Protein AF-A0A8I1YC14-F1 (afdb_monomer_lite)

Foldseek 3Di:
DDFDPQLVVLVVQLVVLVVQLVVLVVQLVVCVVPNDPVSNVVSVVSNVVSVVSNVVSVLSNVCSVCVSVQAHSVPRHGD

Sequence (79 aa):
MPRSPEVTDAYLRFQAARRVHEACLCRLEASFIVGSPEQVELSISALLDSSQTLADRLRDQVFAQLRDDGIDPITRRSL

pLDDT: mean 95.38, std 6.22, range [55.44, 98.62]

Secondary structure (DSSP, 8-state):
-PPPHHHHHHHHHHHHHHHHHHHHHHHHHHHHHH--HHHHHHHHHHHHHHHHHHHHHHHHHHHHHHHHTTB-TTT-SB-

Radius of gyration: 17.0 Å; chains: 1; bounding box: 35×23×45 Å

Organism: Bradyrhizobium elkanii (NCBI:txid29448)

Structure (mmCIF, N/CA/C/O backbone):
data_AF-A0A8I1YC14-F1
#
_entry.id   AF-A0A8I1YC14-F1
#
loop_
_atom_site.group_PDB
_atom_site.id
_atom_site.type_symbol
_atom_site.label_atom_id
_atom_site.label_alt_id
_atom_site.label_comp_id
_atom_site.label_asym_id
_atom_site.label_entity_id
_atom_site.label_seq_id
_atom_site.pdbx_PDB_ins_code
_atom_site.Cartn_x
_atom_site.Cartn_y
_atom_site.Cartn_z
_atom_site.occupancy
_atom_site.B_iso_or_equiv
_atom_site.auth_seq_id
_atom_site.auth_comp_id
_atom_site.auth_asym_id
_atom_site.auth_atom_id
_atom_site.pdbx_PDB_model_num
ATOM 1 N N . MET A 1 1 ? -16.863 -15.537 16.604 1.00 55.44 1 MET A N 1
ATOM 2 C CA . MET A 1 1 ? -17.851 -14.705 15.886 1.00 55.44 1 MET A CA 1
ATOM 3 C C . MET A 1 1 ? -17.243 -14.284 14.558 1.00 55.44 1 MET A C 1
ATOM 5 O O . MET A 1 1 ? -16.034 -14.067 14.541 1.00 55.44 1 MET A O 1
ATOM 9 N N . PRO A 1 2 ? -18.007 -14.239 13.454 1.00 75.06 2 PRO A N 1
ATOM 10 C CA . PRO A 1 2 ? -17.526 -13.628 12.216 1.00 75.06 2 PRO A CA 1
ATOM 11 C C . PRO A 1 2 ? -17.203 -12.145 12.459 1.00 75.06 2 PRO A C 1
ATOM 13 O O . PRO A 1 2 ? -17.865 -11.505 13.276 1.00 75.06 2 PRO A O 1
ATOM 16 N N . ARG A 1 3 ? -16.169 -11.625 11.788 1.00 80.38 3 ARG A N 1
ATOM 17 C CA . ARG A 1 3 ? -15.815 -10.196 11.825 1.00 80.38 3 ARG A CA 1
ATOM 18 C C . ARG A 1 3 ? -16.931 -9.353 11.211 1.00 80.38 3 ARG A C 1
ATOM 20 O O . ARG A 1 3 ? -17.673 -9.851 10.361 1.00 80.38 3 ARG A O 1
ATOM 27 N N . SER A 1 4 ? -17.041 -8.091 11.622 1.00 92.44 4 SER A N 1
ATOM 28 C CA . SER A 1 4 ? -18.032 -7.184 11.042 1.00 92.44 4 SER A CA 1
ATOM 29 C C . SER A 1 4 ? -17.839 -6.988 9.527 1.00 92.44 4 SER A C 1
ATOM 31 O O . SER A 1 4 ? -16.734 -7.172 8.992 1.00 92.44 4 SER A O 1
ATOM 33 N N . PRO A 1 5 ? -18.909 -6.589 8.809 1.00 94.38 5 PRO A N 1
ATOM 34 C CA . PRO A 1 5 ? -18.820 -6.234 7.394 1.00 94.38 5 PRO A CA 1
ATOM 35 C C . PRO A 1 5 ? -17.770 -5.151 7.117 1.00 94.38 5 PRO A C 1
ATOM 37 O O . PRO A 1 5 ? -17.037 -5.251 6.140 1.00 94.38 5 PRO A O 1
ATOM 40 N N . GLU A 1 6 ? -17.626 -4.171 8.015 1.00 94.56 6 GLU A N 1
ATOM 41 C CA . GLU A 1 6 ? -16.635 -3.095 7.890 1.00 94.56 6 GLU A CA 1
ATOM 42 C C . GLU A 1 6 ? -15.196 -3.633 7.858 1.00 94.56 6 GLU A C 1
ATOM 44 O O . GLU A 1 6 ? -14.412 -3.263 6.981 1.00 94.56 6 GLU A O 1
ATOM 49 N N . VAL A 1 7 ? -14.855 -4.550 8.771 1.00 96.12 7 VAL A N 1
ATOM 50 C CA . VAL A 1 7 ? -13.534 -5.202 8.814 1.00 96.12 7 VAL A CA 1
ATOM 51 C C . VAL A 1 7 ? -13.297 -6.051 7.567 1.00 96.12 7 VAL A C 1
ATOM 53 O O . VAL A 1 7 ? -12.178 -6.112 7.054 1.00 96.12 7 VAL A O 1
ATOM 56 N N . THR A 1 8 ? -14.343 -6.703 7.061 1.00 96.06 8 THR A N 1
ATOM 57 C CA . THR A 1 8 ? -14.255 -7.515 5.841 1.00 96.06 8 THR A CA 1
ATOM 58 C C . THR A 1 8 ? -13.985 -6.638 4.614 1.00 96.06 8 THR A C 1
ATOM 60 O O . THR A 1 8 ? -13.081 -6.935 3.832 1.00 96.06 8 THR A O 1
ATOM 63 N N . ASP A 1 9 ? -14.697 -5.522 4.470 1.00 97.00 9 ASP A N 1
ATOM 64 C CA . ASP A 1 9 ? -14.516 -4.581 3.361 1.00 97.00 9 ASP A CA 1
ATOM 65 C C . ASP A 1 9 ? -13.144 -3.903 3.394 1.00 97.00 9 ASP A C 1
ATOM 67 O O . ASP A 1 9 ? -12.478 -3.779 2.360 1.00 97.00 9 ASP A O 1
ATOM 71 N N . ALA A 1 10 ? -12.693 -3.480 4.577 1.00 97.06 10 ALA A N 1
ATOM 72 C CA . ALA A 1 10 ? -11.367 -2.903 4.748 1.00 97.06 10 ALA A CA 1
ATOM 73 C C . ALA A 1 10 ? -10.267 -3.916 4.370 1.00 97.06 10 ALA A C 1
ATOM 75 O O . ALA A 1 10 ? -9.309 -3.556 3.676 1.00 97.06 10 ALA A O 1
ATOM 76 N N . TYR A 1 11 ? -10.462 -5.201 4.689 1.00 97.12 11 TYR A N 1
ATOM 77 C CA . TYR A 1 11 ? -9.522 -6.260 4.333 1.00 97.12 11 TYR A CA 1
ATOM 78 C C . TYR A 1 11 ? -9.468 -6.461 2.819 1.00 97.12 11 TYR A C 1
ATOM 80 O O . TYR A 1 11 ? -8.381 -6.543 2.245 1.00 97.12 11 TYR A O 1
ATOM 88 N N . LEU A 1 12 ? -10.622 -6.488 2.147 1.00 97.56 12 LEU A N 1
ATOM 89 C CA . LEU A 1 12 ? -10.686 -6.620 0.690 1.00 97.56 12 LEU A CA 1
ATOM 90 C C . LEU A 1 12 ? -10.002 -5.445 -0.024 1.00 97.56 12 LEU A C 1
ATOM 92 O O . LEU A 1 12 ? -9.258 -5.660 -0.984 1.00 97.56 12 LEU A O 1
ATOM 96 N N . ARG A 1 13 ? -10.179 -4.213 0.468 1.00 98.06 13 ARG A N 1
ATOM 97 C CA . ARG A 1 13 ? -9.489 -3.025 -0.070 1.00 98.06 13 ARG A CA 1
ATOM 98 C C . ARG A 1 13 ? -7.979 -3.102 0.132 1.00 98.06 13 ARG A C 1
ATOM 100 O O . ARG A 1 13 ? -7.228 -2.788 -0.791 1.00 98.06 13 ARG A O 1
ATOM 107 N N . PHE A 1 14 ? -7.530 -3.557 1.302 1.00 98.00 14 PHE A N 1
ATOM 108 C CA . PHE A 1 14 ? -6.114 -3.806 1.562 1.00 98.00 14 PHE A CA 1
ATOM 109 C C . PHE A 1 14 ? -5.539 -4.869 0.616 1.00 98.00 14 PHE A C 1
ATOM 111 O O . PHE A 1 14 ? -4.488 -4.654 0.017 1.00 98.00 14 PHE A O 1
ATOM 118 N N . GLN A 1 15 ? -6.248 -5.982 0.408 1.00 98.25 15 GLN A N 1
ATOM 119 C CA . GLN A 1 15 ? -5.822 -7.033 -0.521 1.00 98.25 15 GLN A CA 1
ATOM 120 C C . GLN A 1 15 ? -5.715 -6.533 -1.964 1.00 98.25 15 GLN A C 1
ATOM 122 O O . GLN A 1 15 ? -4.762 -6.881 -2.663 1.00 98.25 15 GLN A O 1
ATOM 127 N N . ALA A 1 16 ? -6.656 -5.699 -2.408 1.00 98.12 16 ALA A N 1
ATOM 128 C CA . ALA A 1 16 ? -6.596 -5.077 -3.725 1.00 98.12 16 ALA A CA 1
ATOM 129 C C . ALA A 1 16 ? -5.370 -4.157 -3.861 1.00 98.12 16 ALA A C 1
ATOM 131 O O . ALA A 1 16 ? -4.613 -4.292 -4.822 1.00 98.12 16 ALA A O 1
ATOM 132 N N . ALA A 1 17 ? -5.124 -3.284 -2.877 1.00 98.38 17 ALA A N 1
ATOM 133 C CA . ALA A 1 17 ? -3.954 -2.404 -2.871 1.00 98.38 17 ALA A CA 1
ATOM 134 C C . ALA A 1 17 ? -2.633 -3.190 -2.854 1.00 98.38 17 ALA A C 1
ATOM 136 O O . ALA A 1 17 ? -1.698 -2.830 -3.567 1.00 98.38 17 ALA A O 1
ATOM 137 N N . ARG A 1 18 ? -2.572 -4.301 -2.107 1.00 98.56 18 ARG A N 1
ATOM 138 C CA . ARG A 1 18 ? -1.388 -5.169 -2.052 1.00 98.56 18 ARG A CA 1
ATOM 139 C C . ARG A 1 18 ? -1.037 -5.733 -3.426 1.00 98.56 18 ARG A C 1
ATOM 141 O O . ARG A 1 18 ? 0.116 -5.655 -3.827 1.00 98.56 18 ARG A O 1
ATOM 148 N N . ARG A 1 19 ? -2.030 -6.234 -4.169 1.00 98.50 19 ARG A N 1
AT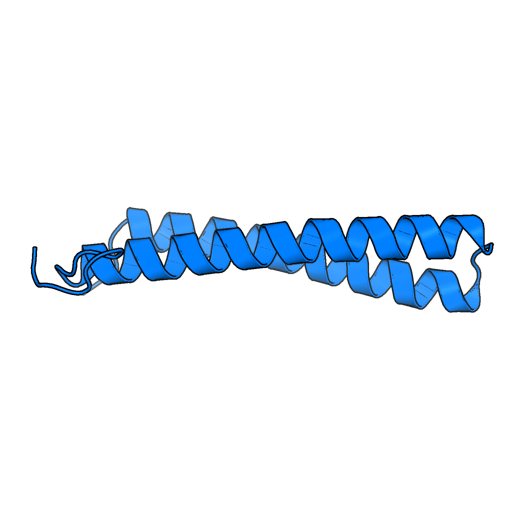OM 149 C CA . ARG A 1 19 ? -1.814 -6.769 -5.526 1.00 98.50 19 ARG A CA 1
ATOM 150 C C . ARG A 1 19 ? -1.298 -5.706 -6.495 1.00 98.50 19 ARG A C 1
ATOM 152 O O . ARG A 1 19 ? -0.453 -6.003 -7.331 1.00 98.50 19 ARG A O 1
ATOM 159 N N . VAL A 1 20 ? -1.798 -4.473 -6.388 1.00 98.44 20 VAL A N 1
ATOM 160 C CA . VAL A 1 20 ? -1.303 -3.351 -7.202 1.00 98.44 20 VAL A CA 1
ATOM 161 C C . VAL A 1 20 ? 0.153 -3.039 -6.856 1.00 98.44 20 VAL A C 1
ATOM 163 O O . VAL A 1 20 ? 0.973 -2.908 -7.758 1.00 98.44 20 VAL A O 1
ATOM 166 N N . HIS A 1 21 ? 0.492 -2.981 -5.567 1.00 98.62 21 HIS A N 1
ATOM 167 C CA . HIS A 1 21 ? 1.862 -2.739 -5.118 1.00 98.62 21 HIS A CA 1
ATOM 168 C C . HIS A 1 21 ? 2.840 -3.833 -5.581 1.00 98.62 21 HIS A C 1
ATOM 170 O O . HIS A 1 21 ? 3.905 -3.520 -6.109 1.00 98.62 21 HIS A O 1
ATOM 176 N N . GLU A 1 22 ? 2.456 -5.108 -5.465 1.00 98.62 22 GLU A N 1
ATOM 177 C CA . GLU A 1 22 ? 3.233 -6.244 -5.986 1.00 98.62 22 GLU A CA 1
ATOM 178 C C . GLU A 1 22 ? 3.475 -6.110 -7.499 1.00 98.62 22 GLU A C 1
ATOM 180 O O . GLU A 1 22 ? 4.600 -6.279 -7.967 1.00 98.62 22 GLU A O 1
ATOM 185 N N . ALA A 1 23 ? 2.455 -5.718 -8.270 1.00 98.50 23 ALA A N 1
ATOM 186 C CA . ALA A 1 23 ? 2.604 -5.478 -9.705 1.00 98.50 23 ALA A CA 1
ATOM 187 C C . ALA A 1 23 ? 3.560 -4.308 -10.017 1.00 98.50 23 ALA A C 1
ATOM 189 O O . ALA A 1 23 ? 4.338 -4.387 -10.970 1.00 98.50 23 ALA A O 1
ATOM 190 N N . CYS A 1 24 ? 3.538 -3.236 -9.217 1.00 98.50 24 CYS A N 1
ATOM 191 C CA . CYS A 1 24 ? 4.483 -2.124 -9.340 1.00 98.50 24 CYS A CA 1
ATOM 192 C C . CYS A 1 24 ? 5.925 -2.557 -9.044 1.00 98.50 24 CYS A C 1
ATOM 194 O O . CYS A 1 24 ? 6.836 -2.136 -9.757 1.00 98.50 24 CYS A O 1
ATOM 196 N N . LEU A 1 25 ? 6.132 -3.425 -8.049 1.00 98.38 25 LEU A N 1
ATOM 197 C CA . LEU A 1 25 ? 7.450 -3.978 -7.741 1.00 98.38 25 LEU A CA 1
ATOM 198 C C . LEU A 1 25 ? 7.980 -4.822 -8.907 1.00 98.38 25 LEU A C 1
ATOM 200 O O . LEU A 1 25 ? 9.080 -4.562 -9.390 1.00 98.38 25 LEU A O 1
ATOM 204 N N . CYS A 1 26 ? 7.171 -5.746 -9.437 1.00 98.12 26 CYS A N 1
ATOM 205 C CA . CYS A 1 26 ? 7.556 -6.548 -10.602 1.00 98.12 26 CYS A CA 1
ATOM 206 C C . CYS A 1 26 ? 7.868 -5.678 -11.830 1.00 98.12 26 CYS A C 1
ATOM 208 O O . CYS A 1 26 ? 8.786 -5.973 -12.594 1.00 98.12 26 CYS A O 1
ATOM 210 N N . ARG A 1 27 ? 7.119 -4.585 -12.029 1.00 97.62 27 ARG A N 1
ATOM 211 C CA . ARG A 1 27 ? 7.392 -3.625 -13.105 1.00 97.62 27 ARG A CA 1
ATOM 212 C C . ARG A 1 27 ? 8.751 -2.947 -12.925 1.00 97.62 27 ARG A C 1
ATOM 214 O O . ARG A 1 27 ? 9.485 -2.821 -13.904 1.00 97.62 27 ARG A O 1
ATOM 221 N N . LEU A 1 28 ? 9.086 -2.518 -11.708 1.00 98.06 28 LEU A N 1
ATOM 222 C CA . LEU A 1 28 ? 10.388 -1.922 -11.413 1.00 98.06 28 LEU A CA 1
ATOM 223 C C . LEU A 1 28 ? 11.522 -2.920 -11.679 1.00 98.06 28 LEU A C 1
ATOM 225 O O . LEU A 1 28 ? 12.467 -2.586 -12.392 1.00 98.06 28 LEU A O 1
ATOM 229 N N . GLU A 1 29 ? 11.398 -4.153 -11.190 1.00 97.88 29 GLU A N 1
ATOM 230 C CA . GLU A 1 29 ? 12.379 -5.218 -11.431 1.00 97.88 29 GLU A CA 1
ATOM 231 C C . GLU A 1 29 ? 12.592 -5.467 -12.930 1.00 97.88 29 GLU A C 1
ATOM 233 O O . GLU A 1 29 ? 13.730 -5.505 -13.400 1.00 97.88 29 GLU A O 1
ATOM 238 N N . ALA A 1 30 ? 11.508 -5.547 -13.708 1.00 97.50 30 ALA A N 1
ATOM 239 C CA . ALA A 1 30 ? 11.587 -5.700 -15.158 1.00 97.50 30 ALA A CA 1
ATOM 240 C C . ALA A 1 30 ? 12.266 -4.497 -15.839 1.00 97.50 30 ALA A C 1
ATOM 242 O O . ALA A 1 30 ? 13.041 -4.676 -16.782 1.00 97.50 30 ALA A O 1
ATOM 243 N N . SER A 1 31 ? 12.021 -3.275 -15.353 1.00 97.56 31 SER A N 1
ATOM 244 C CA . SER A 1 31 ? 12.616 -2.059 -15.920 1.00 97.56 31 SER A CA 1
ATOM 245 C C . SER A 1 31 ? 14.141 -2.017 -15.789 1.00 97.56 31 SER A C 1
ATOM 247 O O . SER A 1 31 ? 14.799 -1.468 -16.665 1.00 97.56 31 SER A O 1
ATOM 249 N N . PHE A 1 32 ? 14.728 -2.667 -14.778 1.00 95.56 32 PHE A N 1
ATOM 250 C CA . PHE A 1 32 ? 16.187 -2.758 -14.655 1.00 95.56 32 PHE A CA 1
ATOM 251 C C . PHE A 1 32 ? 16.838 -3.692 -15.682 1.00 95.56 32 PHE A C 1
ATOM 253 O O . PHE A 1 32 ? 18.031 -3.564 -15.946 1.00 95.56 32 PHE A O 1
ATOM 260 N N . ILE A 1 33 ? 16.081 -4.634 -16.251 1.00 96.06 33 ILE A N 1
ATOM 261 C CA . ILE A 1 33 ? 16.607 -5.624 -17.202 1.00 96.06 33 ILE A CA 1
ATOM 262 C C . ILE A 1 33 ? 16.474 -5.116 -18.637 1.00 96.06 33 ILE A C 1
ATOM 264 O O . ILE A 1 33 ? 17.399 -5.256 -19.435 1.00 96.06 33 ILE A O 1
ATOM 268 N N . VAL A 1 34 ? 15.308 -4.558 -18.977 1.00 94.06 34 VAL A N 1
ATOM 269 C CA . VAL A 1 34 ? 14.950 -4.221 -20.366 1.00 94.06 34 VAL A CA 1
ATOM 270 C C . VAL A 1 34 ? 14.536 -2.762 -20.566 1.00 94.06 34 VAL A C 1
ATOM 272 O O . VAL A 1 34 ? 14.213 -2.377 -21.688 1.00 94.06 34 VAL A O 1
ATOM 275 N N . GLY A 1 35 ? 14.493 -1.960 -19.501 1.00 90.56 35 GLY A N 1
ATOM 276 C CA . GLY A 1 35 ? 13.952 -0.605 -19.536 1.00 90.56 35 GLY A CA 1
ATOM 277 C C . GLY A 1 35 ? 14.980 0.482 -19.850 1.00 90.56 35 GLY A C 1
ATOM 278 O O . GLY A 1 35 ? 16.176 0.339 -19.599 1.00 90.56 35 GLY A O 1
ATOM 279 N N . SER A 1 36 ? 14.498 1.606 -20.381 1.00 97.56 36 SER A N 1
ATOM 280 C CA . SER A 1 36 ? 15.272 2.850 -20.450 1.00 97.56 36 SER A CA 1
ATOM 281 C C . SER A 1 36 ? 15.370 3.522 -19.068 1.00 97.56 36 SER A C 1
ATOM 283 O O . SER A 1 36 ? 14.529 3.258 -18.205 1.00 97.56 36 SER A O 1
ATOM 285 N N . PRO A 1 37 ? 16.328 4.444 -18.847 1.00 97.38 37 PRO A N 1
ATOM 286 C CA . PRO A 1 37 ? 16.398 5.214 -17.601 1.00 97.38 37 PRO A CA 1
ATOM 287 C C . PRO A 1 37 ? 15.076 5.905 -17.229 1.00 97.38 37 PRO A C 1
ATOM 289 O O . PRO A 1 37 ? 14.636 5.822 -16.088 1.00 97.38 37 PRO A O 1
ATOM 292 N N . GLU A 1 38 ? 14.377 6.489 -18.205 1.00 97.25 38 GLU A N 1
ATOM 293 C CA . GLU A 1 38 ? 13.060 7.109 -17.997 1.00 97.25 38 GLU A CA 1
ATOM 294 C C . GLU A 1 38 ? 12.000 6.090 -17.536 1.00 97.25 38 GLU A C 1
ATOM 296 O O . GLU A 1 38 ? 11.192 6.366 -16.651 1.00 97.25 38 GLU A O 1
ATOM 301 N N . GLN A 1 39 ? 12.008 4.872 -18.090 1.00 97.25 39 GLN A N 1
ATOM 302 C CA . GLN A 1 39 ? 11.086 3.814 -17.666 1.00 97.25 39 GLN A CA 1
ATOM 303 C C . GLN A 1 39 ? 11.374 3.323 -16.246 1.00 97.25 39 GLN A C 1
ATOM 305 O O . GLN A 1 39 ? 10.436 2.952 -15.532 1.00 97.25 39 GLN A O 1
ATOM 310 N N . VAL A 1 40 ? 12.645 3.323 -15.838 1.00 98.00 40 VAL A N 1
ATOM 311 C CA . VAL A 1 40 ? 13.050 3.033 -14.459 1.00 98.00 40 VAL A CA 1
ATOM 312 C C . VAL A 1 40 ? 12.516 4.119 -13.526 1.00 98.00 40 VAL A C 1
ATOM 314 O O . VAL A 1 40 ? 11.839 3.790 -12.554 1.00 98.00 40 VAL A O 1
ATOM 317 N N . GLU A 1 41 ? 12.718 5.399 -13.852 1.00 98.12 41 GLU A N 1
ATOM 318 C CA . GLU A 1 41 ? 12.208 6.528 -13.058 1.00 98.12 41 GLU A CA 1
ATOM 319 C C . GLU A 1 41 ? 10.681 6.483 -12.900 1.00 98.12 41 GLU A C 1
ATOM 321 O O . GLU A 1 41 ? 10.171 6.544 -11.780 1.00 98.12 41 GLU A O 1
ATOM 326 N N . LEU A 1 42 ? 9.942 6.256 -13.991 1.00 98.00 42 LEU A N 1
ATOM 327 C CA . LEU A 1 42 ? 8.483 6.099 -13.944 1.00 98.00 42 LEU A CA 1
ATOM 328 C C . LEU A 1 42 ? 8.045 4.909 -13.079 1.00 98.00 42 LEU A C 1
ATOM 330 O O . LEU A 1 42 ? 7.020 4.972 -12.397 1.00 98.00 42 LEU A O 1
ATOM 334 N N . SER A 1 43 ? 8.801 3.810 -13.105 1.00 98.25 43 SER A N 1
ATOM 335 C CA . SER A 1 43 ? 8.490 2.621 -12.305 1.00 98.25 43 SER A CA 1
ATOM 336 C C . SER A 1 43 ? 8.795 2.838 -10.820 1.00 98.25 43 SER A C 1
ATOM 338 O O . SER A 1 43 ? 8.043 2.347 -9.978 1.00 98.25 43 SER A O 1
ATOM 340 N N . ILE A 1 44 ? 9.822 3.631 -10.490 1.00 98.31 44 ILE A N 1
ATOM 341 C CA . ILE A 1 44 ? 10.101 4.082 -9.119 1.00 98.31 44 ILE A CA 1
ATOM 342 C C . ILE A 1 44 ? 8.938 4.934 -8.601 1.00 98.31 44 ILE A C 1
ATOM 344 O O . ILE A 1 44 ? 8.416 4.645 -7.524 1.00 98.31 44 ILE A O 1
ATOM 348 N N . SER A 1 45 ? 8.485 5.934 -9.366 1.00 98.31 45 SER A N 1
ATOM 349 C CA . SER A 1 45 ? 7.343 6.773 -8.973 1.00 98.31 45 SER A CA 1
ATOM 350 C C . SER A 1 45 ? 6.084 5.940 -8.720 1.00 98.31 45 SER A C 1
ATOM 352 O O . SER A 1 45 ? 5.472 6.058 -7.661 1.00 98.31 45 SER A O 1
ATOM 354 N N . ALA A 1 46 ? 5.749 5.018 -9.630 1.00 98.25 46 ALA A N 1
ATOM 355 C CA . ALA A 1 46 ? 4.596 4.134 -9.461 1.00 98.25 46 ALA A CA 1
ATOM 356 C C . ALA A 1 46 ? 4.710 3.235 -8.213 1.00 98.25 46 ALA A C 1
ATOM 358 O O . ALA A 1 46 ? 3.721 3.007 -7.509 1.00 98.25 46 ALA A O 1
ATOM 359 N N . LEU A 1 47 ? 5.912 2.730 -7.908 1.00 98.56 47 LEU A N 1
ATOM 360 C CA . LEU A 1 47 ? 6.145 1.945 -6.697 1.00 98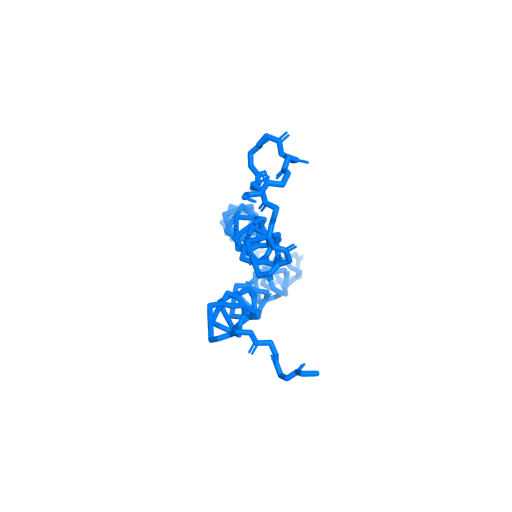.56 47 LEU A CA 1
ATOM 361 C C . LEU A 1 47 ? 5.924 2.784 -5.433 1.00 98.56 47 LEU A C 1
ATOM 363 O O . LEU A 1 47 ? 5.253 2.316 -4.512 1.00 98.56 47 LEU A O 1
ATOM 367 N N . LEU A 1 48 ? 6.432 4.015 -5.387 1.00 98.44 48 LEU A N 1
ATOM 368 C CA . LEU A 1 48 ? 6.247 4.913 -4.243 1.00 98.44 48 LEU A CA 1
ATOM 369 C C . LEU A 1 48 ? 4.765 5.258 -4.023 1.00 98.44 48 LEU A C 1
ATOM 371 O O . LEU A 1 48 ? 4.265 5.100 -2.907 1.00 98.44 48 LEU A O 1
ATOM 375 N N . ASP A 1 49 ? 4.035 5.605 -5.084 1.00 98.50 49 ASP A N 1
ATOM 376 C CA . ASP A 1 49 ? 2.600 5.917 -5.009 1.00 98.50 49 ASP A CA 1
ATOM 377 C C . ASP A 1 49 ? 1.769 4.711 -4.540 1.00 98.50 49 ASP A C 1
ATOM 379 O O . ASP A 1 49 ? 0.884 4.822 -3.679 1.00 98.50 49 ASP A O 1
ATOM 383 N N . SER A 1 50 ? 2.080 3.519 -5.062 1.00 98.50 50 SER A N 1
ATOM 384 C CA . SER A 1 50 ? 1.421 2.284 -4.625 1.00 98.50 50 SER A CA 1
ATOM 385 C C . SER A 1 50 ? 1.750 1.932 -3.169 1.00 98.50 50 SER A C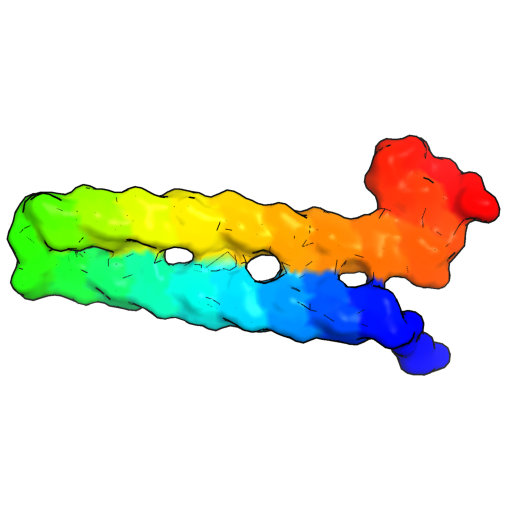 1
ATOM 387 O O . SER A 1 50 ? 0.878 1.436 -2.456 1.00 98.50 50 SER A O 1
ATOM 389 N N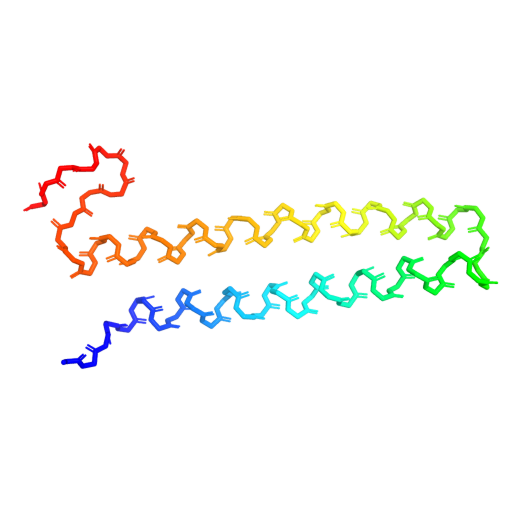 . SER A 1 51 ? 2.968 2.234 -2.698 1.00 98.44 51 SER A N 1
ATOM 390 C CA . SER A 1 51 ? 3.393 2.001 -1.309 1.00 98.44 51 SER A CA 1
ATOM 391 C C . SER A 1 51 ? 2.605 2.874 -0.338 1.00 98.44 51 SER A C 1
ATOM 393 O O . SER A 1 51 ? 2.112 2.383 0.678 1.00 98.44 51 SER A O 1
ATOM 395 N N . GLN A 1 52 ? 2.432 4.155 -0.678 1.00 98.38 52 GLN A N 1
ATOM 396 C CA . GLN A 1 52 ? 1.615 5.081 0.104 1.00 98.38 52 GLN A CA 1
ATOM 397 C C . GLN A 1 52 ? 0.160 4.600 0.169 1.00 98.38 52 GLN A C 1
ATOM 399 O O . GLN A 1 52 ? -0.414 4.478 1.251 1.00 98.38 52 GLN A O 1
ATOM 404 N N . THR A 1 53 ? -0.403 4.218 -0.981 1.00 98.25 53 THR A N 1
ATOM 405 C CA . THR A 1 53 ? -1.767 3.677 -1.058 1.00 98.25 53 THR A CA 1
ATOM 406 C C . THR A 1 53 ? -1.928 2.419 -0.199 1.00 98.25 53 THR A C 1
ATOM 408 O O . THR A 1 53 ? -2.915 2.281 0.524 1.00 98.25 53 THR A O 1
ATOM 411 N N . LEU A 1 54 ? -0.961 1.497 -0.245 1.00 98.38 54 LEU A N 1
ATOM 412 C CA . LEU A 1 54 ? -0.973 0.279 0.564 1.00 98.38 54 LEU A CA 1
ATOM 413 C C . LEU A 1 54 ? -0.936 0.593 2.065 1.00 98.38 54 LEU A C 1
ATOM 415 O O . LEU A 1 54 ? -1.706 0.004 2.827 1.00 98.38 54 LEU A O 1
ATOM 419 N N . ALA A 1 55 ? -0.080 1.529 2.483 1.00 98.38 55 ALA A N 1
ATOM 420 C CA . ALA A 1 55 ? 0.025 1.961 3.873 1.00 98.38 55 ALA A CA 1
ATOM 421 C C . ALA A 1 55 ? -1.288 2.574 4.384 1.00 98.38 55 ALA A C 1
ATOM 423 O O . ALA A 1 55 ? -1.725 2.259 5.494 1.00 98.38 55 ALA A O 1
ATOM 424 N N . ASP A 1 56 ? -1.958 3.386 3.563 1.00 98.31 56 ASP A N 1
ATOM 425 C CA . ASP A 1 56 ? -3.249 3.975 3.919 1.00 98.31 56 ASP A CA 1
ATOM 426 C C . ASP A 1 56 ? -4.344 2.906 4.053 1.00 98.31 56 ASP A C 1
ATOM 428 O O . ASP A 1 56 ? -5.087 2.911 5.034 1.00 98.31 56 ASP A O 1
ATOM 432 N N . ARG A 1 57 ? -4.393 1.904 3.160 1.00 98.19 57 ARG A N 1
ATOM 433 C CA . ARG A 1 57 ? -5.351 0.785 3.294 1.00 98.19 57 ARG A CA 1
ATOM 434 C C . ARG A 1 57 ? -5.056 -0.138 4.466 1.00 98.19 57 ARG A C 1
ATOM 436 O O . ARG A 1 57 ? -5.987 -0.655 5.081 1.00 98.19 57 ARG A O 1
ATOM 443 N N . LEU A 1 58 ? -3.787 -0.328 4.813 1.00 97.62 58 LEU A N 1
ATOM 444 C CA . LEU A 1 58 ? -3.418 -1.051 6.026 1.00 97.62 58 LEU A CA 1
ATOM 445 C C . LEU A 1 58 ? -3.886 -0.294 7.278 1.00 97.62 58 LEU A C 1
ATOM 447 O O . LEU A 1 58 ? -4.405 -0.907 8.211 1.00 97.62 58 LEU A O 1
ATOM 451 N N . ARG A 1 59 ? -3.756 1.039 7.289 1.00 97.56 59 ARG A N 1
ATOM 452 C CA . ARG A 1 59 ? -4.270 1.882 8.375 1.00 97.56 59 ARG A CA 1
ATOM 453 C C . ARG A 1 59 ? -5.793 1.787 8.483 1.00 97.56 59 ARG A C 1
ATOM 455 O O . ARG A 1 59 ? -6.287 1.599 9.593 1.00 97.56 59 ARG A O 1
ATOM 462 N N . ASP A 1 60 ? -6.513 1.837 7.361 1.00 97.25 60 ASP A N 1
ATOM 463 C CA . ASP A 1 60 ? -7.970 1.644 7.319 1.00 97.25 60 ASP A CA 1
ATOM 464 C C . ASP A 1 60 ? -8.376 0.301 7.949 1.00 97.25 60 ASP A C 1
ATOM 466 O O . ASP A 1 60 ? -9.282 0.259 8.782 1.00 97.25 60 ASP A O 1
ATOM 470 N N . GLN A 1 61 ? -7.666 -0.784 7.612 1.00 97.00 61 GLN A N 1
ATOM 471 C CA . GLN A 1 61 ? -7.909 -2.114 8.178 1.00 97.00 61 GLN A CA 1
ATOM 472 C C . GLN A 1 61 ? -7.712 -2.146 9.693 1.00 97.00 61 GLN A C 1
ATOM 474 O O . GLN A 1 61 ? -8.544 -2.687 10.420 1.00 97.00 61 GLN A O 1
ATOM 479 N N . VAL A 1 62 ? -6.620 -1.557 10.184 1.00 96.38 62 VAL A N 1
ATOM 480 C CA . VAL A 1 62 ? -6.356 -1.460 11.625 1.00 96.38 62 VAL A CA 1
ATOM 481 C C . VAL A 1 62 ? -7.447 -0.646 12.316 1.00 96.38 62 VAL A C 1
ATOM 483 O O . VAL A 1 62 ? -7.886 -1.003 13.404 1.00 96.38 62 VAL A O 1
ATOM 486 N N . PHE A 1 63 ? -7.915 0.435 11.696 1.00 97.38 63 PHE A N 1
ATOM 487 C CA . PHE A 1 63 ? -8.943 1.295 12.277 1.00 97.38 63 PHE A CA 1
ATOM 488 C C . PHE A 1 63 ? -10.304 0.605 12.346 1.00 97.38 63 PHE A C 1
ATOM 490 O O . PHE A 1 63 ? -10.973 0.707 13.372 1.00 97.38 63 PHE A O 1
ATOM 497 N N . ALA A 1 64 ? -10.690 -0.118 11.293 1.00 96.25 64 ALA A N 1
ATOM 498 C CA . ALA A 1 64 ? -11.894 -0.942 11.299 1.00 96.25 64 ALA A CA 1
ATOM 499 C C . ALA A 1 64 ? -11.816 -2.011 12.398 1.00 96.25 64 ALA A C 1
ATOM 501 O O . ALA A 1 64 ? -12.769 -2.197 13.147 1.00 96.25 64 ALA A O 1
ATOM 502 N N . GLN A 1 65 ? -10.654 -2.653 12.547 1.00 95.00 65 GLN A N 1
ATOM 503 C CA . GLN A 1 65 ? -10.419 -3.669 13.570 1.00 95.00 65 GLN A CA 1
ATOM 504 C C . GLN A 1 65 ? -10.555 -3.105 14.993 1.00 95.00 65 GLN A C 1
ATOM 506 O O . GLN A 1 65 ? -11.212 -3.707 15.832 1.00 95.00 65 GLN A O 1
ATOM 511 N N . LEU A 1 66 ? -9.992 -1.923 15.256 1.00 95.75 66 LEU A N 1
ATOM 512 C CA . LEU A 1 66 ? -10.111 -1.270 16.562 1.00 95.75 66 LEU A CA 1
ATOM 513 C C . LEU A 1 66 ? -11.561 -0.914 16.888 1.00 95.75 66 LEU A C 1
ATOM 515 O O . LEU A 1 66 ? -12.005 -1.187 17.997 1.00 95.75 66 LEU A O 1
ATOM 519 N N . ARG A 1 67 ? -12.313 -0.369 15.925 1.00 95.00 67 ARG A N 1
ATOM 520 C CA . ARG A 1 67 ? -13.738 -0.065 16.123 1.00 95.00 67 ARG A CA 1
ATOM 521 C C . ARG A 1 67 ? -14.568 -1.323 16.382 1.00 95.00 67 ARG A C 1
ATOM 523 O O . ARG A 1 67 ? -15.414 -1.295 17.269 1.00 95.00 67 ARG A O 1
ATOM 530 N N . ASP A 1 68 ? -14.299 -2.411 15.656 1.00 94.88 68 ASP A N 1
ATOM 531 C CA . ASP A 1 68 ? -14.926 -3.731 15.860 1.00 94.88 68 ASP A CA 1
ATOM 532 C C . ASP A 1 68 ? -14.683 -4.262 17.281 1.00 94.88 68 ASP A C 1
ATOM 534 O O . ASP A 1 68 ? -15.573 -4.849 17.890 1.00 94.88 68 ASP A O 1
ATOM 538 N N . ASP A 1 69 ? -13.498 -3.989 17.829 1.00 93.81 69 ASP A N 1
ATOM 539 C CA . ASP A 1 69 ? -13.111 -4.360 19.190 1.00 93.81 69 ASP A CA 1
ATOM 540 C C . ASP A 1 69 ? -13.562 -3.322 20.253 1.00 93.81 69 ASP A C 1
ATOM 542 O O . ASP A 1 69 ? -13.222 -3.457 21.429 1.00 93.81 69 ASP A O 1
ATOM 546 N N . GLY A 1 70 ? -14.328 -2.288 19.872 1.00 93.94 70 GLY A N 1
ATOM 547 C CA . GLY A 1 70 ? -14.833 -1.253 20.785 1.00 93.94 70 GLY A CA 1
ATOM 548 C C . GLY A 1 70 ? -13.777 -0.235 21.226 1.00 93.94 70 GLY A C 1
ATOM 549 O O . GLY A 1 70 ? -13.864 0.306 22.322 1.00 93.94 70 GLY A O 1
ATOM 550 N N . ILE A 1 71 ? -12.757 0.015 20.404 1.00 95.94 71 ILE A N 1
ATOM 551 C CA . ILE A 1 71 ? -11.628 0.904 20.698 1.00 95.94 71 ILE A CA 1
ATOM 552 C C . ILE A 1 71 ? -11.594 2.063 19.694 1.00 95.94 71 ILE A C 1
ATOM 554 O O . ILE A 1 71 ? -11.647 1.870 18.478 1.00 95.94 71 ILE A O 1
ATOM 558 N N . ASP A 1 72 ? -11.428 3.287 20.194 1.00 94.62 72 ASP A N 1
ATOM 559 C CA . ASP A 1 72 ? -11.215 4.476 19.374 1.00 94.62 72 ASP A CA 1
ATOM 560 C C . ASP A 1 72 ? -9.859 4.367 18.642 1.00 94.62 72 ASP A C 1
ATOM 562 O O . ASP A 1 72 ? -8.803 4.279 19.283 1.00 94.62 72 ASP A O 1
ATOM 566 N N . PRO A 1 73 ? -9.836 4.403 17.299 1.00 92.88 73 PRO A N 1
ATOM 567 C CA . PRO A 1 73 ? -8.613 4.221 16.522 1.00 92.88 73 PRO A CA 1
ATOM 568 C C . PRO A 1 73 ? -7.589 5.361 16.655 1.00 92.88 73 PRO A C 1
ATOM 570 O O . PRO A 1 73 ? -6.397 5.147 16.402 1.00 92.88 73 PRO A O 1
ATOM 573 N N . ILE A 1 74 ? -8.028 6.557 17.057 1.00 92.88 74 ILE A N 1
ATOM 574 C CA . ILE A 1 74 ? -7.183 7.736 17.264 1.00 92.88 74 ILE A CA 1
ATOM 575 C C . ILE A 1 74 ? -6.680 7.754 18.706 1.00 92.88 74 ILE A C 1
ATOM 577 O O . ILE A 1 74 ? -5.472 7.772 18.936 1.00 92.88 74 ILE A O 1
ATOM 581 N N . THR A 1 75 ? -7.594 7.730 19.679 1.00 93.81 75 THR A N 1
ATOM 582 C CA . THR A 1 75 ? -7.247 7.928 21.099 1.00 93.81 75 THR A CA 1
ATOM 583 C C . THR A 1 75 ? -6.841 6.645 21.822 1.00 93.81 75 THR A C 1
ATOM 585 O O . THR A 1 75 ? -6.263 6.719 22.907 1.00 93.81 75 THR A O 1
ATOM 588 N N . ARG A 1 76 ? -7.112 5.474 21.226 1.00 88.69 76 ARG A N 1
ATOM 589 C CA . ARG A 1 76 ? -6.847 4.132 21.782 1.00 88.69 76 ARG A CA 1
ATOM 590 C C . ARG A 1 76 ? -7.5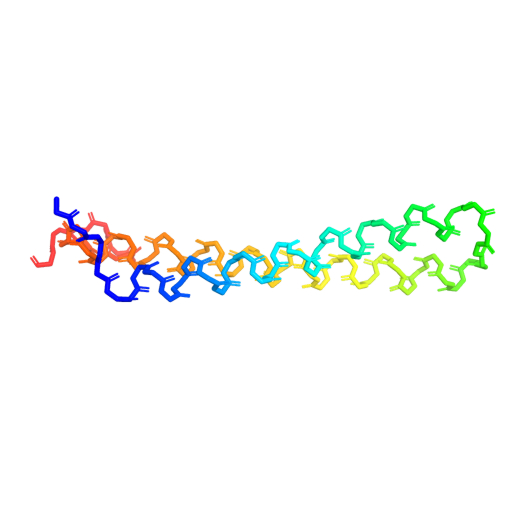71 3.841 23.098 1.00 88.69 76 ARG A C 1
ATOM 592 O O . ARG A 1 76 ? -7.168 2.947 23.838 1.00 88.69 76 ARG A O 1
ATOM 599 N N . ARG A 1 77 ? -8.637 4.587 23.393 1.00 87.44 77 ARG A N 1
ATOM 600 C CA . ARG A 1 77 ? -9.523 4.372 24.547 1.00 87.44 77 ARG A CA 1
ATOM 601 C C . ARG A 1 77 ? -10.718 3.509 24.145 1.00 87.44 77 ARG A C 1
ATOM 603 O O . ARG A 1 77 ? -11.014 3.409 22.960 1.00 87.44 77 ARG A O 1
ATOM 610 N N . SER A 1 78 ? -11.395 2.906 25.121 1.00 86.19 78 SER A N 1
ATOM 611 C CA . SER A 1 78 ? -12.686 2.247 24.870 1.00 86.19 78 SER A CA 1
ATOM 612 C C . SER A 1 78 ? -13.695 3.262 24.332 1.00 86.19 78 SER A C 1
ATOM 614 O O . SER A 1 78 ? -13.737 4.392 24.831 1.00 86.19 78 SER A O 1
ATOM 616 N N .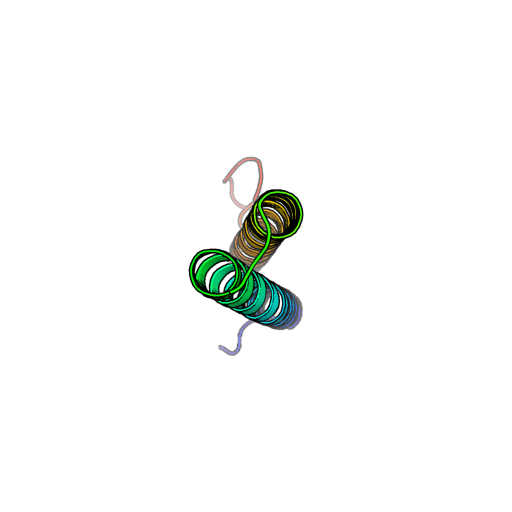 LEU A 1 79 ? -14.473 2.839 23.337 1.00 80.75 79 LEU A N 1
ATOM 617 C CA . LEU A 1 79 ? -15.685 3.506 22.859 1.00 80.75 79 LEU A CA 1
ATOM 618 C C . LEU A 1 79 ? -16.845 3.299 23.839 1.00 80.75 79 LEU A C 1
ATOM 620 O O . LEU A 1 79 ? -16.787 2.318 24.622 1.00 80.75 79 LEU A O 1
#